Protein AF-A0A932ZJZ7-F1 (afdb_monomer)

Solvent-accessible surface area (backbone atoms only — not comparable to full-atom values): 3491 Å² total; per-residue (Å²): 108,74,70,61,53,48,55,54,48,46,67,69,44,46,66,57,54,51,42,37,70,76,55,33,67,76,52,31,32,73,75,30,70,68,51,44,71,67,44,50,64,55,97,93,32,52,67,25,70,70,56,33,71,75,38,67,90,60,91

Nearest PDB structures (foldseek):
  8hye-assembly1_A-2  TM=9.596E-01  e=6.482E-02  Geobacillus kaustophilus
  2vhv-assembly1_A  TM=9.469E-01  e=9.089E-02  Mycobacterium tuberculosis
  2vhy-assembly1_A  TM=9.548E-01  e=9.725E-02  Mycobacterium tuberculosis
  8hye-assembly1_B-2  TM=9.659E-01  e=2.046E-01  Geobacillus kaustophilus

Mean predicted aligned error: 3.86 Å

Radius of gyration: 14.3 Å; Cα contacts (8 Å, |Δi|>4): 33; chains: 1; bounding box: 35×19×34 Å

pLDDT: mean 92.3, std 6.62, range [62.03, 98.06]

Secondary structure (DSSP, 8-state):
-HHHHHHHHHHHHHHHHHHHHHH-HHHHHHH-HHHHHH--EETTEE--HHHHHH-GGG-

Sequence (59 aa):
TPRTSTEALTRATLPYVLKLADLGVERAVKEDAALQGGLQTLNGKVVHPTIQKLFPKWC

Structure (mmCIF, N/CA/C/O backbone):
data_AF-A0A932ZJZ7-F1
#
_entry.id   AF-A0A932ZJZ7-F1
#
loop_
_atom_site.group_PDB
_atom_site.id
_atom_site.type_symbol
_atom_site.label_atom_id
_atom_site.label_alt_id
_atom_site.label_comp_id
_atom_site.label_asym_id
_atom_site.label_entity_id
_atom_site.label_seq_id
_atom_site.pdbx_PDB_ins_code
_atom_site.Cartn_x
_atom_site.Cartn_y
_atom_site.Cartn_z
_atom_site.occupancy
_atom_site.B_iso_or_equiv
_atom_site.auth_seq_id
_atom_site.auth_comp_id
_atom_site.auth_asym_id
_atom_site.auth_atom_id
_atom_site.pdbx_PDB_model_num
ATOM 1 N N . THR A 1 1 ? 23.924 -3.379 -8.305 1.00 81.50 1 THR A N 1
ATOM 2 C CA . THR A 1 1 ? 24.132 -1.935 -8.568 1.00 81.50 1 THR A CA 1
ATOM 3 C C . THR A 1 1 ? 22.793 -1.221 -8.459 1.00 81.50 1 THR A C 1
ATOM 5 O O . THR A 1 1 ? 21.779 -1.901 -8.601 1.00 81.50 1 THR A O 1
ATOM 8 N N . PRO A 1 2 ? 22.754 0.106 -8.222 1.00 91.75 2 PRO A N 1
ATOM 9 C CA . PRO A 1 2 ? 21.498 0.846 -8.051 1.00 91.75 2 PRO A CA 1
ATOM 10 C C . PRO A 1 2 ? 20.520 0.671 -9.225 1.00 91.75 2 PRO A C 1
ATOM 12 O O . PRO A 1 2 ? 19.332 0.486 -8.997 1.00 91.75 2 PRO A O 1
ATOM 15 N N . ARG A 1 3 ? 21.018 0.620 -10.470 1.00 94.81 3 ARG A N 1
ATOM 16 C CA . ARG A 1 3 ? 20.194 0.415 -11.676 1.00 94.81 3 ARG A CA 1
ATOM 17 C C . ARG A 1 3 ? 19.379 -0.884 -11.619 1.00 94.81 3 ARG A C 1
ATOM 19 O O . ARG A 1 3 ? 18.161 -0.849 -11.730 1.00 94.81 3 ARG A O 1
ATOM 26 N N . THR A 1 4 ? 20.043 -2.011 -11.373 1.00 94.69 4 THR A N 1
ATOM 27 C CA . THR A 1 4 ? 19.387 -3.327 -11.325 1.00 94.69 4 THR A CA 1
ATOM 28 C C . THR A 1 4 ? 18.413 -3.443 -10.150 1.00 94.69 4 THR A C 1
ATOM 30 O O . THR A 1 4 ? 17.345 -4.028 -10.297 1.00 94.69 4 THR A O 1
ATOM 33 N N . SER A 1 5 ? 18.736 -2.868 -8.984 1.00 97.00 5 SER A N 1
ATOM 34 C CA . SER A 1 5 ? 17.815 -2.862 -7.838 1.00 97.00 5 SER A CA 1
ATOM 35 C C . SER A 1 5 ? 16.584 -1.992 -8.079 1.00 97.00 5 SER A C 1
ATOM 37 O O . SER A 1 5 ? 15.497 -2.368 -7.652 1.00 97.00 5 SER A O 1
ATOM 39 N N . THR A 1 6 ? 16.726 -0.864 -8.785 1.00 97.31 6 THR A N 1
ATOM 40 C CA . THR A 1 6 ? 15.584 -0.030 -9.177 1.00 97.31 6 THR A CA 1
ATOM 41 C C . THR A 1 6 ? 14.671 -0.792 -10.123 1.00 97.31 6 THR A C 1
ATOM 43 O O . THR A 1 6 ? 13.482 -0.885 -9.853 1.00 97.31 6 THR A O 1
ATOM 46 N N . GLU A 1 7 ? 15.211 -1.399 -11.180 1.00 97.88 7 GLU A N 1
ATOM 47 C CA . GLU A 1 7 ? 14.412 -2.186 -12.127 1.00 97.88 7 GLU A CA 1
ATOM 48 C C . GLU A 1 7 ? 13.675 -3.337 -11.431 1.00 97.88 7 GLU A C 1
ATOM 50 O O . GLU A 1 7 ? 12.481 -3.533 -11.655 1.00 97.88 7 GLU A O 1
ATOM 55 N N . ALA A 1 8 ? 14.357 -4.066 -10.543 1.00 97.94 8 ALA A N 1
ATOM 56 C CA . ALA A 1 8 ? 13.748 -5.143 -9.769 1.00 97.94 8 ALA A CA 1
ATOM 57 C C . ALA A 1 8 ? 12.623 -4.633 -8.851 1.00 97.94 8 ALA A C 1
ATOM 59 O O . ALA A 1 8 ? 11.530 -5.202 -8.850 1.00 97.94 8 ALA A O 1
ATOM 60 N N . LEU A 1 9 ? 12.862 -3.543 -8.111 1.00 97.62 9 LEU A N 1
ATOM 61 C CA . LEU A 1 9 ? 11.866 -2.955 -7.219 1.00 97.62 9 LEU A CA 1
ATOM 62 C C . LEU A 1 9 ? 10.665 -2.425 -8.002 1.00 97.62 9 LEU A C 1
ATOM 64 O O . LEU A 1 9 ? 9.536 -2.744 -7.652 1.00 97.62 9 LEU A O 1
ATOM 68 N N . THR A 1 10 ? 10.893 -1.671 -9.079 1.00 97.75 10 THR A N 1
ATOM 69 C CA . THR A 1 10 ? 9.823 -1.136 -9.926 1.00 97.75 10 THR A CA 1
ATOM 70 C C . THR A 1 10 ? 8.980 -2.259 -10.511 1.00 97.75 10 THR A C 1
ATOM 72 O O . THR A 1 10 ? 7.761 -2.167 -10.487 1.00 97.75 10 THR A O 1
ATOM 75 N N . ARG A 1 11 ? 9.584 -3.358 -10.979 1.00 97.69 11 ARG A N 1
ATOM 76 C CA . ARG A 1 11 ? 8.812 -4.512 -11.471 1.00 97.69 11 ARG A CA 1
ATOM 77 C C . ARG A 1 11 ? 7.922 -5.123 -10.388 1.00 97.69 11 ARG A C 1
ATOM 79 O O . ARG A 1 11 ? 6.815 -5.547 -10.703 1.00 97.69 11 ARG A O 1
ATOM 86 N N . ALA A 1 12 ? 8.383 -5.156 -9.139 1.00 97.38 12 ALA A N 1
ATOM 87 C CA . ALA A 1 12 ? 7.598 -5.658 -8.016 1.00 97.38 12 ALA A CA 1
ATOM 88 C C . ALA A 1 12 ? 6.501 -4.676 -7.563 1.00 97.38 12 ALA A C 1
ATOM 90 O O . ALA A 1 12 ? 5.422 -5.112 -7.168 1.00 97.38 12 ALA A O 1
ATOM 91 N N . THR A 1 13 ? 6.750 -3.363 -7.617 1.00 97.31 13 THR A N 1
ATOM 92 C CA . THR A 1 13 ? 5.820 -2.342 -7.104 1.00 97.31 13 THR A CA 1
ATOM 93 C C . THR A 1 13 ? 4.833 -1.820 -8.144 1.00 97.31 13 THR A C 1
ATOM 95 O O . THR A 1 13 ? 3.750 -1.371 -7.773 1.00 97.31 13 THR A O 1
ATOM 98 N N . LEU A 1 14 ? 5.155 -1.908 -9.436 1.00 98.06 14 LEU A N 1
ATOM 99 C CA . LEU A 1 14 ? 4.337 -1.367 -10.523 1.00 98.06 14 LEU A CA 1
ATOM 100 C C . LEU A 1 14 ? 2.875 -1.853 -10.501 1.00 98.06 14 LEU A C 1
ATOM 102 O O . LEU A 1 14 ? 1.995 -1.003 -10.636 1.00 98.06 14 LEU A O 1
ATOM 106 N N . PRO A 1 15 ? 2.560 -3.146 -10.266 1.00 96.38 15 PRO A N 1
ATOM 107 C CA . PRO A 1 15 ? 1.167 -3.591 -10.194 1.00 96.38 15 PRO A CA 1
ATOM 108 C C . PRO A 1 15 ? 0.366 -2.895 -9.085 1.00 96.38 15 PRO A C 1
ATOM 110 O O . PRO A 1 15 ? -0.804 -2.576 -9.276 1.00 96.38 15 PRO A O 1
ATOM 113 N N . TYR A 1 16 ? 0.994 -2.619 -7.940 1.00 96.62 16 TYR A N 1
ATOM 114 C CA . TYR A 1 16 ? 0.356 -1.924 -6.822 1.00 96.62 16 TYR A CA 1
ATOM 115 C C . TYR A 1 16 ? 0.120 -0.446 -7.134 1.00 96.62 16 TYR A C 1
ATOM 117 O O . TYR A 1 16 ? -0.946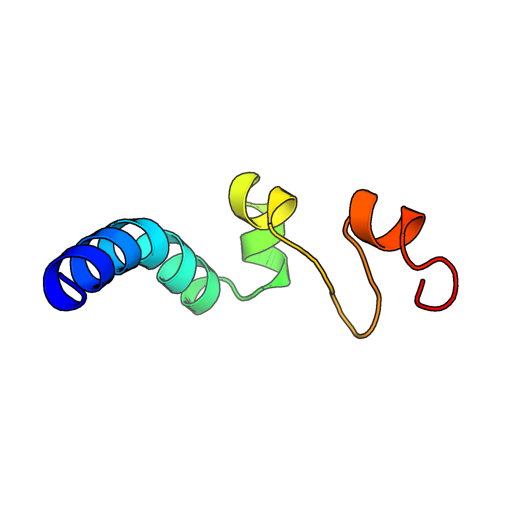 0.083 -6.829 1.00 96.62 16 TYR A O 1
ATOM 125 N N . VAL A 1 17 ? 1.090 0.205 -7.782 1.00 97.19 17 VAL A N 1
ATOM 126 C CA . VAL A 1 17 ? 0.967 1.605 -8.212 1.00 97.19 17 VAL A CA 1
ATOM 127 C C . VAL A 1 17 ? -0.183 1.769 -9.205 1.00 97.19 17 VAL A C 1
ATOM 129 O O . VAL A 1 17 ? -0.980 2.690 -9.052 1.00 97.19 17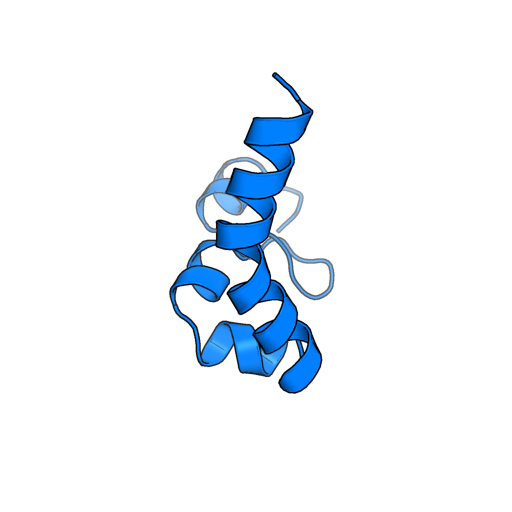 VAL A O 1
ATOM 132 N N . LEU A 1 18 ? -0.314 0.860 -10.175 1.00 97.44 18 LEU A N 1
ATOM 133 C CA . LEU A 1 18 ? -1.412 0.892 -11.145 1.00 97.44 18 LEU A CA 1
ATOM 134 C C . LEU A 1 18 ? -2.777 0.705 -10.468 1.00 97.44 18 LEU A C 1
ATOM 136 O O . LEU A 1 18 ? -3.670 1.516 -10.679 1.00 97.44 18 LEU A O 1
ATOM 140 N N . LYS A 1 19 ? -2.922 -0.275 -9.565 1.00 96.31 19 LYS A N 1
ATOM 141 C CA . LYS A 1 19 ? -4.172 -0.463 -8.803 1.00 96.31 19 LYS A CA 1
ATOM 142 C C . LYS A 1 19 ? -4.562 0.773 -7.993 1.00 96.31 19 LYS A C 1
ATOM 144 O O . LYS A 1 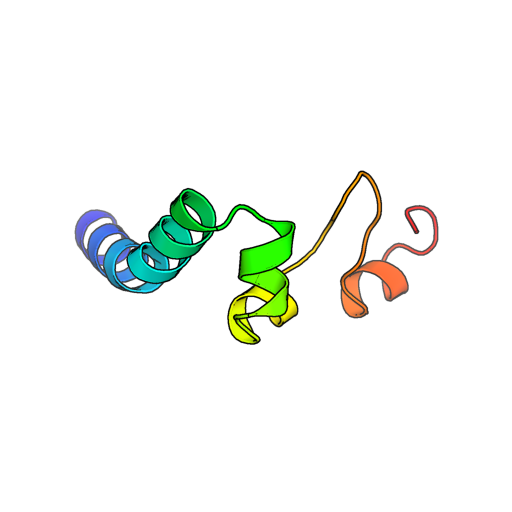19 ? -5.736 1.127 -7.946 1.00 96.31 19 LYS A O 1
ATOM 149 N N . LEU A 1 20 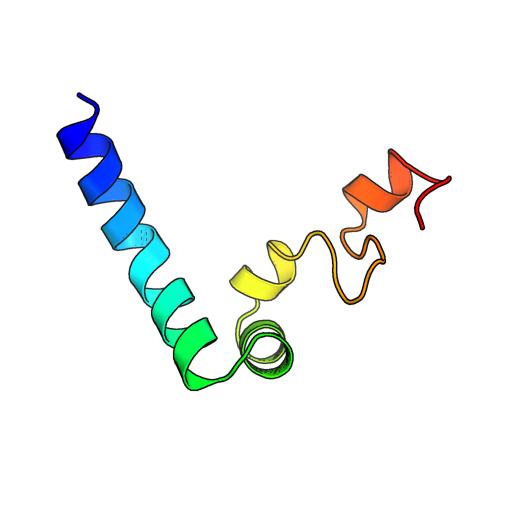? -3.590 1.420 -7.347 1.00 96.44 20 LEU A N 1
ATOM 150 C CA . LEU A 1 20 ? -3.824 2.656 -6.599 1.00 96.44 20 LEU A CA 1
ATOM 151 C C . LEU A 1 20 ? -4.270 3.797 -7.520 1.00 96.44 20 LEU A C 1
ATOM 153 O O . LEU A 1 20 ? -5.148 4.565 -7.134 1.00 96.44 20 LEU A O 1
ATOM 157 N N . ALA A 1 21 ? -3.685 3.897 -8.716 1.00 97.31 21 ALA A N 1
ATOM 158 C CA . ALA A 1 21 ? -4.055 4.901 -9.708 1.00 97.31 21 ALA A CA 1
ATOM 159 C C . ALA A 1 21 ? -5.475 4.681 -10.260 1.00 97.31 21 ALA A C 1
ATOM 161 O O . ALA A 1 21 ? -6.223 5.645 -10.396 1.00 97.31 21 ALA A O 1
ATOM 162 N N . ASP A 1 22 ? -5.859 3.428 -10.517 1.00 97.44 22 ASP A N 1
ATOM 163 C CA . ASP A 1 22 ? -7.152 3.087 -11.121 1.00 97.44 22 ASP A CA 1
ATOM 164 C C . ASP A 1 22 ? -8.317 3.132 -10.119 1.00 97.44 22 ASP A C 1
ATOM 166 O O . ASP A 1 22 ? -9.420 3.568 -10.449 1.00 97.44 22 ASP A O 1
ATOM 170 N N . LEU A 1 23 ? -8.099 2.652 -8.891 1.00 96.06 23 LEU A N 1
ATOM 171 C CA . LEU A 1 23 ? -9.165 2.447 -7.900 1.00 96.06 23 LEU A CA 1
ATOM 172 C C . LEU A 1 23 ? -9.193 3.523 -6.809 1.00 96.06 23 LEU A C 1
ATOM 174 O O . LEU A 1 23 ? -10.192 3.649 -6.097 1.00 96.06 23 LEU A O 1
ATOM 178 N N . GLY A 1 24 ? -8.107 4.278 -6.648 1.00 94.69 24 GLY A N 1
ATOM 179 C CA . GLY A 1 24 ? -7.893 5.128 -5.483 1.00 94.69 24 GLY A CA 1
ATOM 180 C C . GLY A 1 24 ? -7.560 4.326 -4.218 1.00 94.69 24 GLY A C 1
ATOM 181 O O . GLY A 1 24 ? -7.699 3.103 -4.156 1.00 94.69 24 GLY A O 1
ATOM 182 N N . VAL A 1 25 ? -7.110 5.031 -3.177 1.00 92.62 25 VAL A N 1
ATOM 183 C CA . VAL A 1 25 ? -6.535 4.418 -1.964 1.00 92.62 25 VAL A CA 1
ATOM 184 C C . VAL A 1 25 ? -7.539 3.539 -1.214 1.00 92.62 25 VAL A C 1
ATOM 186 O O . VAL A 1 25 ? -7.227 2.397 -0.892 1.00 92.62 25 VAL A O 1
ATOM 189 N N . GLU A 1 26 ? -8.748 4.039 -0.950 1.00 92.00 26 GLU A N 1
ATOM 190 C CA . GLU A 1 26 ? -9.734 3.334 -0.116 1.00 92.00 26 GLU A CA 1
ATOM 191 C C . GLU A 1 26 ? -10.169 2.001 -0.731 1.00 92.00 26 GLU A C 1
ATOM 193 O O . GLU A 1 26 ? -10.226 0.973 -0.053 1.00 92.00 26 GLU A O 1
ATOM 198 N N . ARG A 1 27 ? -10.449 2.011 -2.037 1.00 94.75 27 ARG A N 1
ATOM 199 C CA . ARG A 1 27 ? -10.905 0.830 -2.762 1.00 94.75 27 ARG A CA 1
ATOM 200 C C . ARG A 1 27 ? -9.760 -0.146 -3.020 1.00 94.75 27 ARG A C 1
ATOM 202 O O . ARG A 1 27 ? -9.935 -1.336 -2.777 1.00 94.75 27 ARG A O 1
ATOM 209 N N . ALA A 1 28 ? -8.584 0.340 -3.422 1.00 95.44 28 ALA A N 1
ATOM 210 C CA . ALA A 1 28 ? -7.416 -0.510 -3.650 1.00 95.44 28 ALA A CA 1
ATOM 211 C C . ALA A 1 28 ? -6.987 -1.257 -2.378 1.00 95.44 28 ALA A C 1
ATOM 213 O O . ALA A 1 28 ? -6.711 -2.451 -2.431 1.00 95.44 28 ALA A O 1
ATOM 214 N N . VAL A 1 29 ? -6.981 -0.579 -1.226 1.00 94.12 29 VAL A N 1
ATOM 215 C CA . VAL A 1 29 ? -6.643 -1.205 0.061 1.00 94.12 29 VAL A CA 1
ATOM 216 C C . VAL A 1 29 ? -7.693 -2.232 0.490 1.00 94.12 29 VAL A C 1
ATOM 218 O O . VAL A 1 29 ? -7.346 -3.247 1.083 1.00 94.12 29 VAL A O 1
ATOM 221 N N . LYS A 1 30 ? -8.975 -1.998 0.195 1.00 93.19 30 LYS A N 1
ATOM 222 C CA . LYS A 1 30 ? -10.044 -2.947 0.529 1.00 93.19 30 LYS A CA 1
ATOM 223 C C . LYS A 1 30 ? -10.012 -4.206 -0.344 1.00 93.19 30 LYS A C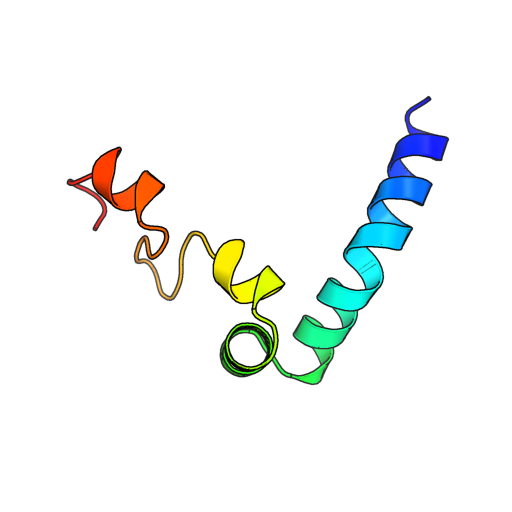 1
ATOM 225 O O . LYS A 1 30 ? -10.383 -5.276 0.128 1.00 93.19 30 LYS A O 1
ATOM 230 N N . GLU A 1 31 ? -9.619 -4.072 -1.608 1.00 94.12 31 GLU A N 1
ATOM 231 C CA . GLU A 1 31 ? -9.596 -5.174 -2.578 1.00 94.12 31 GLU A CA 1
ATOM 232 C C . GLU A 1 31 ? -8.280 -5.974 -2.559 1.00 94.12 31 GLU A C 1
ATOM 234 O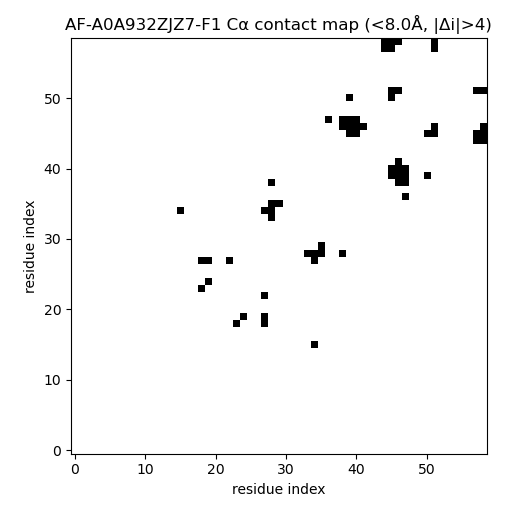 O . GLU A 1 31 ? -8.274 -7.146 -2.935 1.00 94.12 31 GLU A O 1
ATOM 239 N N . ASP A 1 32 ? -7.169 -5.383 -2.106 1.00 94.44 32 ASP A N 1
ATOM 240 C CA . ASP A 1 32 ? -5.852 -6.022 -2.081 1.00 94.44 32 ASP A CA 1
ATOM 241 C C . ASP A 1 32 ? -5.313 -6.163 -0.647 1.00 94.44 32 ASP A C 1
ATOM 243 O O . ASP A 1 32 ? -4.869 -5.202 -0.014 1.00 94.44 32 ASP A O 1
ATOM 247 N N . ALA A 1 33 ? -5.298 -7.402 -0.147 1.00 93.75 33 ALA A N 1
ATOM 248 C CA . ALA A 1 33 ? -4.814 -7.719 1.195 1.00 93.75 33 ALA A CA 1
ATOM 249 C C . ALA A 1 33 ? -3.331 -7.356 1.412 1.00 93.75 33 ALA A C 1
ATOM 251 O O . ALA A 1 33 ? -2.937 -7.051 2.539 1.00 93.75 33 ALA A O 1
ATOM 252 N N . ALA A 1 34 ? -2.504 -7.356 0.359 1.00 93.31 34 ALA A N 1
ATOM 253 C CA . ALA A 1 34 ? -1.107 -6.947 0.473 1.00 93.31 34 ALA A CA 1
ATOM 254 C C . ALA A 1 34 ? -0.992 -5.427 0.672 1.00 93.31 34 ALA A C 1
ATOM 256 O O . ALA A 1 34 ? -0.205 -4.979 1.508 1.00 93.31 34 ALA A O 1
ATOM 257 N N . LEU A 1 35 ? -1.824 -4.635 -0.017 1.00 94.50 35 LEU A N 1
ATOM 258 C CA . LEU A 1 35 ? -1.924 -3.190 0.228 1.00 94.50 35 LEU A CA 1
ATOM 259 C C . LEU A 1 35 ? -2.475 -2.888 1.623 1.00 94.50 35 LEU A C 1
ATOM 261 O O . LEU A 1 35 ? -1.969 -1.992 2.296 1.00 94.50 35 LEU A O 1
ATOM 265 N N . GLN A 1 36 ? -3.459 -3.660 2.087 1.00 93.25 36 GLN A N 1
ATOM 266 C CA . GLN A 1 36 ? -3.992 -3.531 3.442 1.00 93.25 36 GLN A CA 1
ATOM 267 C C . GLN A 1 36 ? -2.940 -3.800 4.516 1.00 93.25 36 GLN A C 1
ATOM 269 O O . GLN A 1 36 ? -2.818 -3.018 5.458 1.00 93.25 36 GLN A O 1
ATOM 274 N N . GLY A 1 37 ? -2.155 -4.868 4.367 1.00 92.19 37 GLY A N 1
ATOM 275 C CA . GLY A 1 37 ? -1.064 -5.179 5.292 1.00 92.19 37 GLY A CA 1
ATOM 276 C C . GLY A 1 37 ? 0.052 -4.129 5.279 1.00 92.19 37 GLY A C 1
ATOM 277 O O . GLY A 1 37 ? 0.687 -3.897 6.304 1.00 92.19 37 GLY A O 1
ATOM 278 N N . GLY A 1 38 ? 0.271 -3.469 4.138 1.00 92.19 38 GLY A N 1
ATOM 279 C CA . GLY A 1 38 ? 1.258 -2.399 3.988 1.00 92.19 38 GLY A CA 1
ATOM 280 C C . GLY A 1 38 ? 0.798 -1.017 4.466 1.00 92.19 38 GLY A C 1
ATOM 281 O O . GLY A 1 38 ? 1.623 -0.104 4.544 1.00 92.19 38 GLY A O 1
ATOM 282 N N . LEU A 1 39 ? -0.488 -0.828 4.782 1.00 93.81 39 LEU A N 1
ATOM 283 C CA . LEU A 1 39 ? -1.025 0.480 5.145 1.00 93.81 39 LEU A CA 1
ATOM 284 C C . LEU A 1 39 ? -0.548 0.906 6.540 1.00 93.81 39 LEU A C 1
ATOM 286 O O . LEU A 1 39 ? -0.845 0.260 7.543 1.00 93.81 39 LEU A O 1
ATOM 290 N N . GLN A 1 40 ? 0.159 2.035 6.610 1.00 93.06 40 GLN A N 1
ATOM 291 C CA . GLN A 1 40 ? 0.695 2.575 7.863 1.00 93.06 40 GLN A CA 1
ATOM 292 C C . GLN A 1 40 ? -0.199 3.645 8.485 1.00 93.06 40 GLN A C 1
ATOM 294 O O . GLN A 1 40 ? -0.525 3.576 9.674 1.00 93.06 40 GLN A O 1
ATOM 299 N N . THR A 1 41 ? -0.603 4.620 7.673 1.00 91.94 41 THR A N 1
ATOM 300 C CA . THR A 1 41 ? -1.411 5.769 8.080 1.00 91.94 41 THR A CA 1
ATOM 301 C C . THR A 1 41 ? -2.545 6.001 7.092 1.00 91.94 41 THR A C 1
ATOM 303 O O . THR A 1 41 ? -2.428 5.704 5.904 1.00 91.94 41 THR A O 1
ATOM 306 N N . LEU A 1 42 ? -3.657 6.536 7.587 1.00 90.75 42 LEU A N 1
ATOM 307 C CA . LEU A 1 42 ? -4.790 6.944 6.767 1.0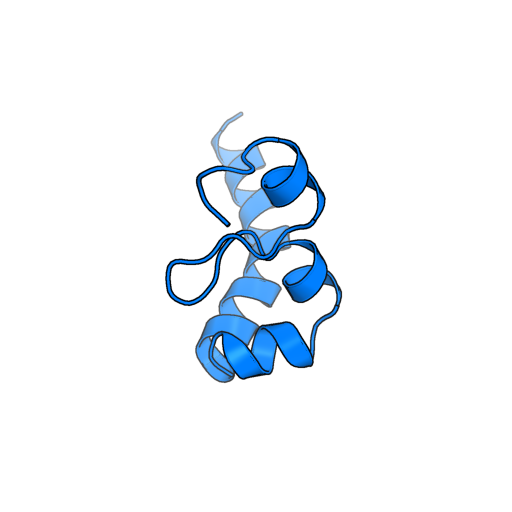0 90.75 42 LEU A CA 1
ATOM 308 C C . LEU A 1 42 ? -5.489 8.124 7.439 1.00 90.75 42 LEU A C 1
ATOM 310 O O . LEU A 1 42 ? -5.726 8.093 8.646 1.00 90.75 42 LEU A O 1
ATOM 314 N N . ASN A 1 43 ? -5.808 9.168 6.670 1.00 88.56 43 ASN A N 1
ATOM 315 C CA . ASN A 1 43 ? -6.554 10.340 7.147 1.00 88.56 43 ASN A CA 1
ATOM 316 C C . ASN A 1 43 ? -5.988 10.957 8.445 1.00 88.56 43 ASN A C 1
ATOM 318 O O . ASN A 1 43 ? -6.730 11.305 9.360 1.00 88.56 43 ASN A O 1
ATOM 322 N N . GLY A 1 44 ? -4.657 11.055 8.544 1.00 87.62 44 GLY A N 1
ATOM 323 C CA . GLY A 1 44 ? -3.968 11.645 9.698 1.00 87.62 44 GLY A CA 1
ATOM 324 C C . GLY A 1 44 ? -3.857 10.745 10.934 1.00 87.62 44 GLY A C 1
ATOM 325 O O . GLY A 1 44 ? -3.340 11.202 11.948 1.00 87.62 44 GLY A O 1
ATOM 326 N N . LYS A 1 45 ? -4.297 9.481 10.864 1.00 88.94 45 LYS A N 1
ATOM 327 C CA . LYS A 1 45 ? -4.193 8.505 11.960 1.00 88.94 45 LYS A CA 1
ATOM 328 C C . LYS A 1 45 ? -3.265 7.354 11.605 1.00 88.94 45 LYS A C 1
ATOM 330 O O . LYS A 1 45 ? -3.194 6.933 10.449 1.00 88.94 45 LYS A O 1
ATOM 335 N N . VAL A 1 46 ? -2.587 6.808 12.609 1.00 91.56 46 VAL A N 1
ATOM 336 C CA . VAL A 1 46 ? -1.836 5.555 12.481 1.00 91.56 46 VAL A CA 1
ATOM 337 C C . VAL A 1 46 ? -2.819 4.388 12.495 1.00 91.56 46 VAL A C 1
ATOM 339 O O . VAL A 1 46 ? -3.569 4.223 13.451 1.00 91.56 46 VAL A O 1
ATOM 342 N N . VAL A 1 47 ? -2.805 3.546 11.462 1.00 90.69 47 VAL A N 1
ATOM 343 C CA . VAL A 1 47 ? -3.706 2.381 11.349 1.00 90.69 47 VAL A CA 1
ATOM 344 C C . VAL A 1 47 ? -2.986 1.046 11.522 1.00 90.69 47 VAL A C 1
ATOM 346 O O . VAL A 1 47 ? -3.614 0.048 11.863 1.00 90.69 47 VAL A O 1
ATOM 349 N N . HIS A 1 48 ? -1.664 1.014 11.335 1.00 92.75 48 HIS A N 1
ATOM 350 C CA . HIS A 1 48 ? -0.903 -0.225 11.452 1.00 92.75 48 HIS A CA 1
ATOM 351 C C . HIS A 1 48 ? -0.718 -0.644 12.925 1.00 92.75 48 HIS A C 1
ATOM 353 O O . HIS A 1 48 ? -0.118 0.117 13.694 1.00 92.75 48 HIS A O 1
ATOM 359 N N . PRO A 1 49 ? -1.115 -1.870 13.328 1.0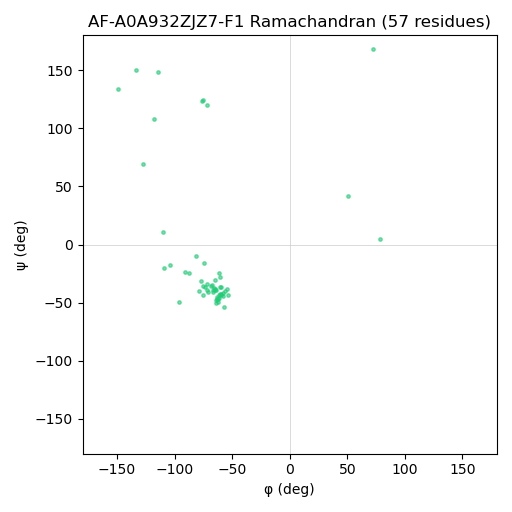0 90.62 49 PRO A N 1
ATOM 360 C CA . PRO A 1 49 ? -1.143 -2.290 14.734 1.00 90.62 49 PRO A CA 1
ATOM 361 C C . PRO A 1 49 ? 0.208 -2.159 15.442 1.00 90.62 49 PRO A C 1
ATOM 363 O O . PRO A 1 49 ? 0.282 -1.748 16.598 1.00 90.62 49 PRO A O 1
ATOM 366 N N . THR A 1 50 ? 1.300 -2.496 14.752 1.00 91.88 50 THR A N 1
ATOM 367 C CA . THR A 1 50 ? 2.652 -2.407 15.323 1.00 91.88 50 THR A CA 1
ATOM 368 C C . THR A 1 50 ? 3.056 -0.963 15.595 1.00 91.88 50 THR A C 1
ATOM 370 O O . THR A 1 50 ? 3.659 -0.685 16.626 1.00 91.88 50 THR A O 1
ATOM 373 N N . ILE A 1 51 ? 2.695 -0.032 14.707 1.00 89.75 51 ILE A N 1
ATOM 374 C CA . ILE A 1 51 ? 3.056 1.380 14.867 1.00 89.75 51 ILE A CA 1
ATOM 375 C C . ILE A 1 51 ? 2.201 2.004 15.970 1.00 89.75 51 ILE A C 1
ATOM 377 O O . ILE A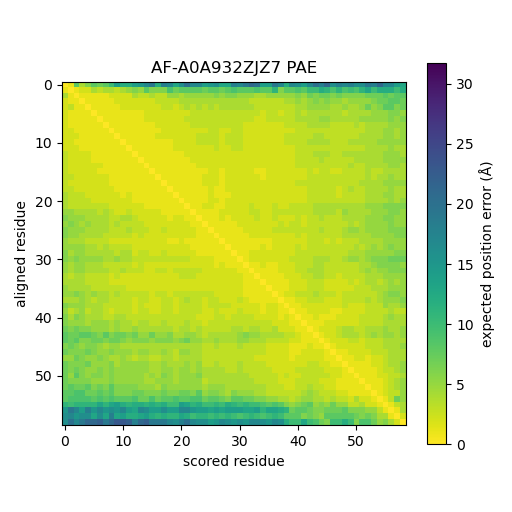 1 51 ? 2.733 2.757 16.777 1.00 89.75 51 ILE A O 1
ATOM 381 N N . GLN A 1 52 ? 0.926 1.618 16.088 1.00 91.31 52 GLN A N 1
ATOM 382 C CA . GLN A 1 52 ? 0.080 2.064 17.197 1.00 91.31 52 GLN A CA 1
ATOM 383 C C . GLN A 1 52 ? 0.647 1.658 18.565 1.00 91.31 52 GLN A C 1
ATOM 385 O O . GLN A 1 52 ? 0.703 2.470 19.486 1.00 91.31 52 GLN A O 1
ATOM 390 N N . LYS A 1 53 ? 1.136 0.416 18.691 1.00 90.44 53 LYS A N 1
ATOM 391 C CA . LYS A 1 53 ? 1.772 -0.071 19.927 1.00 90.44 53 LYS A CA 1
ATOM 392 C C . LYS A 1 53 ? 3.065 0.676 20.260 1.00 90.44 53 LYS A C 1
ATOM 394 O O . LYS A 1 53 ? 3.339 0.915 21.431 1.00 90.44 53 LYS A O 1
ATOM 399 N N . LEU A 1 54 ? 3.859 1.017 19.245 1.00 92.06 54 LEU A N 1
ATOM 400 C CA . LEU A 1 54 ? 5.130 1.726 19.417 1.00 92.06 54 LEU A CA 1
ATOM 401 C C . LEU A 1 54 ? 4.939 3.221 19.699 1.00 92.06 54 LEU A C 1
ATOM 403 O O . LEU A 1 54 ? 5.735 3.808 20.428 1.00 92.06 54 LEU A O 1
ATOM 407 N N . PHE A 1 55 ? 3.877 3.830 19.164 1.00 86.81 55 PHE A N 1
ATOM 408 C CA . PHE A 1 55 ? 3.605 5.264 19.280 1.00 86.81 55 PHE A CA 1
ATOM 409 C C . PHE A 1 55 ? 2.184 5.554 19.806 1.00 86.81 55 PHE A C 1
ATOM 411 O O . PHE A 1 55 ? 1.365 6.132 19.086 1.00 86.81 55 PHE A O 1
ATOM 418 N N . PRO A 1 56 ? 1.890 5.259 21.090 1.00 77.56 56 PRO A N 1
ATOM 419 C CA . PRO A 1 56 ? 0.545 5.412 21.660 1.00 77.56 56 PRO A CA 1
ATOM 420 C C . PRO A 1 56 ? 0.016 6.852 21.650 1.00 77.56 56 PRO A C 1
ATOM 422 O O . PRO A 1 56 ? -1.186 7.076 21.663 1.00 77.56 56 PRO A O 1
ATOM 425 N N . LYS A 1 57 ? 0.914 7.845 21.626 1.00 81.31 57 LYS A N 1
ATOM 426 C CA . LYS A 1 57 ? 0.571 9.277 21.614 1.00 81.31 57 LYS A CA 1
ATOM 427 C C . LYS A 1 57 ? 0.037 9.772 20.256 1.00 81.31 57 LYS A C 1
ATOM 429 O O . LYS A 1 57 ? -0.515 10.863 20.192 1.00 81.31 57 LYS A O 1
ATOM 434 N N . TRP A 1 58 ? 0.243 9.007 19.183 1.00 68.00 58 TRP A N 1
ATOM 435 C CA . TRP A 1 58 ? -0.054 9.400 17.796 1.00 68.00 58 TRP A CA 1
ATOM 436 C C . TRP A 1 58 ? -1.242 8.627 17.193 1.00 68.00 58 TRP A C 1
ATOM 438 O O . TRP A 1 58 ? -1.454 8.670 15.980 1.00 68.00 58 TRP A O 1
ATOM 448 N N . CYS A 1 59 ? -1.973 7.893 18.035 1.00 62.03 59 CYS A N 1
ATOM 449 C CA . CYS A 1 59 ? -3.158 7.115 17.672 1.00 62.03 59 CYS A CA 1
ATOM 450 C C . CYS A 1 59 ? -4.443 7.930 17.830 1.00 62.03 59 CYS A C 1
ATOM 452 O O . CYS A 1 59 ? -4.535 8.685 18.823 1.00 62.03 59 CYS A O 1
#

Foldseek 3Di:
DVVVVVVVVCVVCVVLVVLCVPQNLVRSLVVDVVSVQVDQDDPQAGDHPVVCVVCVPRD